Protein AF-A0A8H3GUK0-F1 (afdb_monomer)

Foldseek 3Di:
DVVVVVVVVVVVVVVCPPVVVVVVVVCVVVVVVVVVVVVVVVVVVVVVVVVVVVVVVVVVVVVVCCCPVVVCVVVVVVVVVVVVVVVVVVVVVVVVVVVVVVVVVVVVVVVVQVVVQVVQLVVCVVPDPDPAFNGKGKDWDFPPDDPDDDDGDTDIFMWTADPNDTGGPDDD

Sequence (172 aa):
MKQDIESIQTEIKQHDLEQAGAAKAQFEERYQIEKDKENKLRSKQARLAGELGILKSQLKSSKQELASQFQGIHEKYTKQLVQVKMGDMANNDLEKYAKALDNAIMKYHALKMEEVNDTMRHLWNKTYQGTDIDGIKIVSDPDGGGTGTKKASYNYRVVMMKDQVEMDMRGR

Secondary structure (DSSP, 8-state):
-HHHHHHHHHHHHHS-HHHHHHHHHHHHHHHHHHHHHHHHHHHHHHHHHHHHHHHHHHHHHHHHHHHHHSTTHHHHHHHHHHHHHHHHHHHHHHHHHHHHHHHHHHHHHHHHHHHHHHHHHHHHHHH---SS--EEEEEEEE----SSS----EEEEEEEEETTEEEE----

Radius of gyration: 56.54 Å; Cα contacts (8 Å, |Δi|>4): 71; chains: 1; bounding box: 105×34×156 Å

Nearest PDB structures (foldseek):
  5da9-assembly1_A  TM=8.458E-01  e=8.654E-06  Thermochaetoides thermophila DSM 1495
  5dac-assembly1_B  TM=7.657E-01  e=5.874E-06  Thermochaetoides thermophila DSM 1495
  5da9-assembly1_B  TM=7.893E-01  e=1.360E-05  Thermochaetoides thermophila DSM 1495
  5dac-assembly1_A  TM=6.864E-01  e=3.285E-06  Thermochaetoides thermophila DSM 1495
  7zr1-assembly1_C  TM=8.601E-01  e=2.432E-05  Thermochaetoides thermophila

Organism: NCBI:txid456999

pLDDT: mean 85.26, std 13.17, range [44.5, 97.44]

Structure (mmCIF, N/CA/C/O backbone):
data_AF-A0A8H3GUK0-F1
#
_entry.id   AF-A0A8H3GUK0-F1
#
loop_
_atom_site.group_PDB
_atom_site.id
_atom_site.type_symbol
_atom_site.label_atom_id
_atom_site.label_alt_id
_atom_site.label_comp_id
_atom_site.label_asym_id
_atom_site.label_entity_id
_atom_site.label_seq_id
_atom_site.pdbx_PDB_ins_code
_atom_site.Cartn_x
_atom_site.Cartn_y
_atom_site.Cartn_z
_atom_site.occupancy
_atom_site.B_iso_or_equiv
_atom_site.auth_seq_id
_atom_site.auth_comp_id
_atom_site.auth_asym_id
_atom_site.auth_atom_id
_atom_site.pdbx_PDB_model_num
ATOM 1 N N . MET A 1 1 ? -59.315 -11.358 108.128 1.00 56.56 1 MET A N 1
ATOM 2 C CA . MET A 1 1 ? -58.570 -10.154 107.682 1.00 56.56 1 MET A CA 1
ATOM 3 C C . MET A 1 1 ? -57.098 -10.415 107.389 1.00 56.56 1 MET A C 1
ATOM 5 O O . MET A 1 1 ? -56.736 -10.281 106.235 1.00 56.56 1 MET A O 1
ATOM 9 N N . LYS A 1 2 ? -56.232 -10.787 108.351 1.00 58.62 2 LYS A N 1
ATOM 10 C CA . LYS A 1 2 ? -54.814 -11.077 108.021 1.00 58.62 2 LYS A CA 1
ATOM 11 C C . LYS A 1 2 ? -54.646 -12.285 107.085 1.00 58.62 2 LYS A C 1
ATOM 13 O O . LYS A 1 2 ? -53.902 -12.188 106.122 1.00 58.62 2 LYS A O 1
ATOM 18 N N . GLN A 1 3 ? -55.401 -13.358 107.324 1.00 66.69 3 GLN A N 1
ATOM 19 C CA . GLN A 1 3 ? -55.382 -14.564 106.485 1.00 66.69 3 GLN A CA 1
ATOM 20 C C . GLN A 1 3 ? -55.970 -14.338 105.084 1.00 66.69 3 GLN A C 1
ATOM 22 O O . GLN A 1 3 ? -55.443 -14.870 104.117 1.00 66.69 3 GLN A O 1
ATOM 27 N N . ASP A 1 4 ? -57.004 -13.502 104.950 1.00 69.56 4 ASP A N 1
ATOM 28 C CA . ASP A 1 4 ? -57.584 -13.177 103.636 1.00 69.56 4 ASP A CA 1
ATOM 29 C C . ASP A 1 4 ? -56.630 -12.314 102.799 1.00 69.56 4 ASP A C 1
ATOM 31 O O . ASP A 1 4 ? -56.527 -12.487 101.590 1.00 69.56 4 ASP A O 1
ATOM 35 N N . ILE A 1 5 ? -55.880 -11.413 103.446 1.00 71.62 5 ILE A N 1
ATOM 36 C CA . ILE A 1 5 ? -54.830 -10.622 102.790 1.00 71.62 5 ILE A CA 1
ATOM 37 C C . ILE A 1 5 ? -53.680 -11.529 102.340 1.00 71.62 5 ILE A C 1
ATOM 39 O O . ILE A 1 5 ? -53.184 -11.355 101.231 1.00 71.62 5 ILE A O 1
ATOM 43 N N . GLU A 1 6 ? -53.281 -12.511 103.153 1.00 75.69 6 GLU A N 1
ATOM 44 C CA . GLU A 1 6 ? -52.272 -13.508 102.770 1.00 75.69 6 GLU A CA 1
ATOM 45 C C . GLU A 1 6 ? -52.745 -14.391 101.611 1.00 75.69 6 GLU A C 1
ATOM 47 O O . GLU A 1 6 ? -51.977 -14.605 100.675 1.00 75.69 6 GLU A O 1
ATOM 52 N N . SER A 1 7 ? -54.005 -14.836 101.634 1.00 74.69 7 SER A N 1
ATOM 53 C CA . SER A 1 7 ? -54.663 -15.617 100.576 1.00 74.69 7 SER A CA 1
ATOM 54 C C . SER A 1 7 ? -54.688 -14.859 99.247 1.00 74.69 7 SER A C 1
ATOM 56 O O . SER A 1 7 ? -54.242 -15.363 98.222 1.00 74.69 7 SER A O 1
ATOM 58 N N . ILE A 1 8 ? -55.128 -13.599 99.271 1.00 70.12 8 ILE A N 1
ATOM 59 C CA . ILE A 1 8 ? -55.174 -12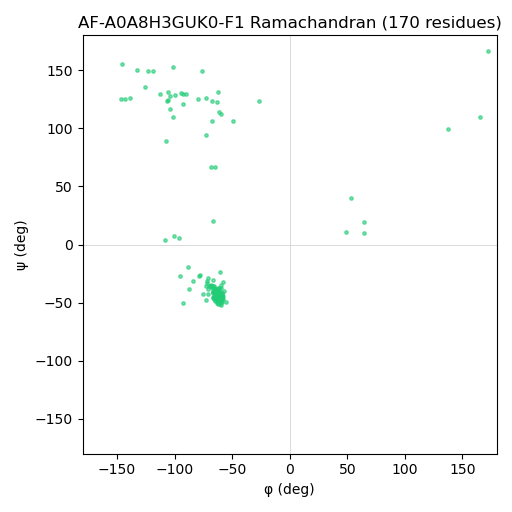.744 98.078 1.00 70.12 8 ILE A CA 1
ATOM 60 C C . ILE A 1 8 ? -53.752 -12.398 97.601 1.00 70.12 8 ILE A C 1
ATOM 62 O O . ILE A 1 8 ? -53.490 -12.357 96.403 1.00 70.12 8 ILE A O 1
ATOM 66 N N . GLN A 1 9 ? -52.786 -12.201 98.508 1.00 66.88 9 GLN A N 1
ATOM 67 C CA . GLN A 1 9 ? -51.375 -12.018 98.140 1.00 66.88 9 GLN A CA 1
ATOM 68 C C . GLN A 1 9 ? -50.745 -13.276 97.534 1.00 66.88 9 GLN A C 1
ATOM 70 O O . GLN A 1 9 ? -49.831 -13.153 96.717 1.00 66.88 9 GLN A O 1
ATOM 75 N N . THR A 1 10 ? -51.199 -14.469 97.923 1.00 69.31 10 THR A N 1
ATOM 76 C CA . THR A 1 10 ? -50.759 -15.722 97.302 1.00 69.31 10 THR A CA 1
ATOM 77 C C . THR A 1 10 ? -51.407 -15.910 95.937 1.00 69.31 10 THR A C 1
ATOM 79 O O . THR A 1 10 ? -50.675 -16.194 94.998 1.00 69.31 10 THR A O 1
ATOM 82 N N . GLU A 1 11 ? -52.702 -15.629 95.772 1.00 66.06 11 GLU A N 1
ATOM 83 C CA . GLU A 1 11 ? -53.378 -15.641 94.462 1.00 66.06 11 GLU A CA 1
ATOM 84 C C . GLU A 1 11 ? -52.792 -14.617 93.472 1.00 66.06 11 GLU A C 1
ATOM 86 O O . GLU A 1 11 ? -52.621 -14.923 92.296 1.00 66.06 11 GLU A O 1
ATOM 91 N N . ILE A 1 12 ? -52.406 -13.418 93.927 1.00 64.00 12 ILE A N 1
ATOM 92 C CA . ILE A 1 12 ? -51.742 -12.406 93.081 1.00 64.00 12 ILE A CA 1
ATOM 93 C C . ILE A 1 12 ? -50.331 -12.846 92.670 1.00 64.00 12 ILE A C 1
ATOM 95 O O . ILE A 1 12 ? -49.916 -12.577 91.547 1.00 64.00 12 ILE A O 1
ATOM 99 N N . LYS A 1 13 ? -49.590 -13.522 93.556 1.00 63.00 13 LYS A N 1
ATOM 100 C CA . LYS A 1 13 ? -48.287 -14.127 93.217 1.00 63.00 13 LYS A CA 1
ATOM 101 C C . LYS A 1 13 ? -48.433 -15.344 92.302 1.00 63.00 13 LYS A C 1
ATOM 103 O O . LYS A 1 13 ? -47.517 -15.644 91.548 1.00 63.00 13 LYS A O 1
ATOM 108 N N . GLN A 1 14 ? -49.562 -16.042 92.399 1.00 61.91 14 GLN A N 1
ATOM 109 C CA . GLN A 1 14 ? -49.919 -17.202 91.587 1.00 61.91 14 GLN A CA 1
ATOM 110 C C . GLN A 1 14 ? -50.417 -16.792 90.194 1.00 61.91 14 GLN A C 1
ATOM 112 O O . GLN A 1 14 ? -50.241 -17.541 89.235 1.00 61.91 14 GLN A O 1
ATOM 117 N N . HIS A 1 15 ? -50.982 -15.588 90.054 1.00 59.44 15 HIS A N 1
ATOM 118 C CA . HIS A 1 15 ? -51.133 -14.943 88.759 1.00 59.44 15 HIS A CA 1
ATOM 119 C C . HIS A 1 15 ? -49.751 -14.575 88.215 1.00 59.44 15 HIS A C 1
ATOM 121 O O . HIS A 1 15 ? -49.078 -13.660 88.683 1.00 59.44 15 HIS A O 1
ATOM 127 N N . ASP A 1 16 ? -49.352 -15.362 87.224 1.00 62.00 16 ASP A N 1
ATOM 128 C CA . ASP A 1 16 ? -47.997 -15.616 86.752 1.00 62.00 16 ASP A CA 1
ATOM 129 C C . ASP A 1 16 ? -47.326 -14.408 86.068 1.00 62.00 16 ASP A C 1
ATOM 131 O O . ASP A 1 16 ? -47.078 -14.368 84.862 1.00 62.00 16 ASP A O 1
ATOM 135 N N . LEU A 1 17 ? -47.058 -13.368 86.858 1.00 64.19 17 LEU A N 1
ATOM 136 C CA . LEU A 1 17 ? -46.285 -12.186 86.473 1.00 64.19 17 LEU A CA 1
ATOM 137 C C . LEU A 1 17 ? -44.878 -12.569 85.995 1.00 64.19 17 LEU A C 1
ATOM 139 O O . LEU A 1 17 ? -44.340 -11.915 85.100 1.00 64.19 17 LEU A O 1
ATOM 143 N N . GLU A 1 18 ? -44.306 -13.641 86.548 1.00 67.69 18 GLU A N 1
ATOM 144 C CA . GLU A 1 18 ? -43.015 -14.181 86.121 1.00 67.69 18 GLU A CA 1
ATOM 145 C C . GLU A 1 18 ? -43.098 -14.895 84.767 1.00 67.69 18 GLU A C 1
ATOM 147 O O . GLU A 1 18 ? -42.299 -14.559 83.892 1.00 67.69 18 GLU A O 1
ATOM 152 N N . GLN A 1 19 ? -44.061 -15.796 84.515 1.00 70.75 19 GLN A N 1
ATOM 153 C CA . GLN A 1 19 ? -44.228 -16.382 83.174 1.00 70.75 19 GLN A CA 1
ATOM 154 C C . GLN A 1 19 ? -44.624 -15.340 82.133 1.00 70.75 19 GLN A C 1
ATOM 156 O O . GLN A 1 19 ? -44.116 -15.385 81.016 1.00 70.75 19 GLN A O 1
ATOM 161 N N . ALA A 1 20 ? -45.498 -14.387 82.467 1.00 73.31 20 ALA A N 1
ATOM 162 C CA . ALA A 1 20 ? -45.868 -13.310 81.552 1.00 73.31 20 ALA A CA 1
ATOM 163 C C . ALA A 1 20 ? -44.663 -12.404 81.237 1.00 73.31 20 ALA A C 1
ATOM 165 O O . ALA A 1 20 ? -44.466 -12.011 80.084 1.00 73.31 20 ALA A O 1
ATOM 166 N N . GLY A 1 21 ? -43.819 -12.120 82.234 1.00 77.12 21 GLY A N 1
ATOM 167 C CA . GLY A 1 21 ? -42.554 -11.405 82.064 1.00 77.12 21 GLY A CA 1
ATOM 168 C C . GLY A 1 21 ? -41.542 -12.183 81.220 1.00 77.12 21 GLY A C 1
ATOM 169 O O . GLY A 1 21 ? -40.952 -11.617 80.300 1.00 77.12 21 GLY A O 1
ATOM 170 N N . ALA A 1 22 ? -41.389 -13.486 81.468 1.00 78.12 22 ALA A N 1
ATOM 171 C CA . ALA A 1 22 ? -40.496 -14.371 80.723 1.00 78.12 22 ALA A CA 1
ATOM 172 C C . ALA A 1 22 ? -40.950 -14.566 79.267 1.00 78.12 22 ALA A C 1
ATOM 174 O O . ALA A 1 22 ? -40.132 -14.491 78.351 1.00 78.12 22 ALA A O 1
ATOM 175 N N . ALA A 1 23 ? -42.253 -14.740 79.028 1.00 79.25 23 ALA A N 1
ATOM 176 C CA . ALA A 1 23 ? -42.833 -14.834 77.691 1.00 79.25 23 ALA A CA 1
ATOM 177 C C . ALA A 1 23 ? -42.692 -13.515 76.920 1.00 79.25 23 ALA A C 1
ATOM 179 O O . ALA A 1 23 ? -42.358 -13.529 75.736 1.00 79.25 23 ALA A O 1
ATOM 180 N N . LYS A 1 24 ? -42.877 -12.369 77.592 1.00 82.31 24 LYS A N 1
ATOM 181 C CA . LYS A 1 24 ? -42.628 -11.048 77.003 1.00 82.31 24 LYS A CA 1
ATOM 182 C C . LYS A 1 24 ? -41.151 -10.859 76.655 1.00 82.31 24 LYS A C 1
ATOM 184 O O . LYS A 1 24 ? -40.858 -10.397 75.560 1.00 82.31 24 LYS A O 1
ATOM 189 N N . ALA A 1 25 ? -40.230 -11.248 77.536 1.00 82.19 25 ALA A N 1
ATOM 190 C CA . ALA A 1 25 ? -38.792 -11.156 77.284 1.00 82.19 25 ALA A CA 1
ATOM 191 C C . ALA A 1 25 ? -38.353 -12.041 76.103 1.00 82.19 25 ALA A C 1
ATOM 193 O O . ALA A 1 25 ? -37.647 -11.570 75.215 1.00 82.19 25 ALA A O 1
ATOM 194 N N . GLN A 1 26 ? -38.838 -13.286 76.037 1.00 84.88 26 GLN A N 1
ATOM 195 C CA . GLN A 1 26 ? -38.584 -14.180 74.901 1.00 84.88 26 GLN A CA 1
ATOM 196 C C . GLN A 1 26 ? -39.199 -13.664 73.597 1.00 84.88 26 GLN A C 1
ATOM 198 O O . GLN A 1 26 ? -38.604 -13.815 72.527 1.00 84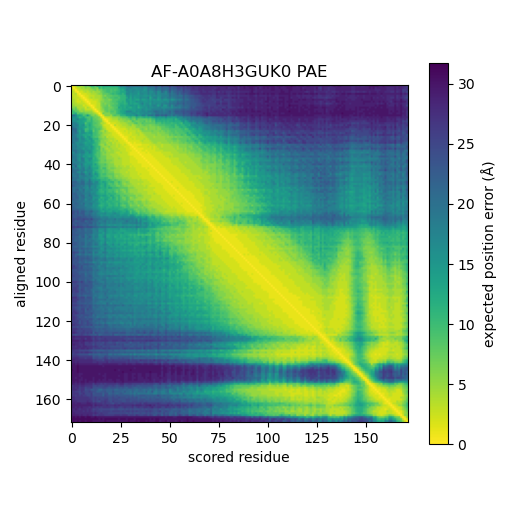.88 26 GLN A O 1
ATOM 203 N N . PHE A 1 27 ? -40.395 -13.075 73.664 1.00 84.38 27 PHE A N 1
ATOM 204 C CA . PHE A 1 27 ? -41.035 -12.464 72.506 1.00 84.38 27 PHE A CA 1
ATOM 205 C C . PHE A 1 27 ? -40.233 -11.262 72.004 1.00 84.38 27 PHE A C 1
ATOM 207 O O . PHE A 1 27 ? -39.974 -11.188 70.808 1.00 84.38 27 PHE A O 1
ATOM 214 N N . GLU A 1 28 ? -39.788 -10.374 72.895 1.00 86.56 28 GLU A N 1
ATOM 215 C CA . GLU A 1 28 ? -38.982 -9.199 72.551 1.00 86.56 28 GLU A CA 1
ATOM 216 C C . GLU A 1 28 ? -37.643 -9.606 71.914 1.00 86.56 28 GLU A C 1
ATOM 218 O O . GLU A 1 28 ? -37.262 -9.078 70.872 1.00 86.56 28 GLU A O 1
ATOM 223 N N . GLU A 1 29 ? -36.966 -10.614 72.475 1.00 87.31 29 GLU A N 1
ATOM 224 C CA . GLU A 1 29 ? -35.705 -11.137 71.939 1.00 87.31 29 GLU A CA 1
ATOM 225 C C . GLU A 1 29 ? -35.889 -11.740 70.536 1.00 87.31 29 GLU A C 1
ATOM 227 O O . GLU A 1 29 ? -35.169 -11.395 69.594 1.00 87.31 29 GLU A O 1
ATOM 232 N N . ARG A 1 30 ? -36.896 -12.605 70.353 1.00 88.69 30 ARG A N 1
ATOM 233 C CA . ARG A 1 30 ? -37.195 -13.215 69.047 1.00 88.69 30 ARG A CA 1
ATOM 234 C C . ARG A 1 30 ? -37.672 -12.188 68.025 1.00 88.69 30 ARG A C 1
ATOM 236 O O . ARG A 1 30 ? -37.289 -12.277 66.859 1.00 88.69 30 ARG A O 1
ATOM 243 N N . TYR A 1 31 ? -38.481 -11.223 68.453 1.00 92.00 31 TYR A N 1
ATOM 244 C CA . TYR A 1 31 ? -38.959 -10.133 67.614 1.00 92.00 31 TYR A CA 1
ATOM 245 C C . TYR A 1 31 ? -37.795 -9.270 67.132 1.00 92.00 31 TYR A C 1
ATOM 247 O O . TYR A 1 31 ? -37.706 -8.996 65.938 1.00 92.00 31 TYR A O 1
ATOM 255 N N . GLN A 1 32 ? -36.854 -8.925 68.014 1.00 90.75 32 GLN A N 1
ATOM 256 C CA . GLN A 1 32 ? -35.679 -8.140 67.647 1.00 90.75 32 GLN A CA 1
ATOM 257 C C . GLN A 1 32 ? -34.787 -8.884 66.642 1.00 90.75 32 GLN A C 1
ATOM 259 O O . GLN A 1 32 ? -34.383 -8.308 65.631 1.00 90.75 32 GLN A O 1
ATOM 264 N N . ILE A 1 33 ? -34.549 -10.183 66.856 1.00 91.50 33 ILE A N 1
ATOM 265 C CA . ILE A 1 33 ? -33.778 -11.029 65.929 1.00 91.50 33 ILE A CA 1
ATOM 266 C C . ILE A 1 33 ? -34.438 -11.078 64.546 1.00 91.50 33 ILE A C 1
ATOM 268 O O . ILE A 1 33 ? -33.762 -10.941 63.521 1.00 91.50 33 ILE A O 1
ATOM 272 N N . GLU A 1 34 ? -35.752 -11.288 64.495 1.00 91.50 34 GLU A N 1
ATOM 273 C CA . GLU A 1 34 ? -36.473 -11.385 63.228 1.00 91.50 34 GLU A CA 1
ATOM 274 C C . GLU A 1 34 ? -36.587 -10.017 62.540 1.00 91.50 34 GLU A C 1
ATOM 276 O O . GLU A 1 34 ? -36.454 -9.922 61.317 1.00 91.50 34 GLU A O 1
ATOM 281 N N . LYS A 1 35 ? -36.700 -8.935 63.319 1.00 93.19 35 LYS A N 1
ATOM 282 C CA . LYS A 1 35 ? -36.674 -7.563 62.808 1.00 93.19 35 LYS A CA 1
ATOM 283 C C . LYS A 1 35 ? -35.323 -7.203 62.198 1.00 93.19 35 LYS A C 1
ATOM 285 O O . LYS A 1 35 ? -35.271 -6.605 61.121 1.00 93.19 35 LYS A O 1
ATOM 290 N N . ASP A 1 36 ? -34.226 -7.622 62.821 1.00 93.62 36 ASP A N 1
ATOM 291 C CA . ASP A 1 36 ? -32.879 -7.426 62.284 1.00 93.62 36 ASP A CA 1
ATOM 292 C C . ASP A 1 36 ? -32.652 -8.221 60.994 1.00 93.62 36 ASP A C 1
ATOM 294 O O . ASP A 1 36 ? -31.989 -7.734 60.070 1.00 93.62 36 ASP A O 1
ATOM 298 N N . LYS A 1 37 ? -33.222 -9.429 60.878 1.00 94.19 37 LYS A N 1
ATOM 299 C CA . LYS A 1 37 ? -33.218 -10.183 59.614 1.00 94.19 37 LYS A CA 1
ATOM 300 C C . LYS A 1 37 ? -34.023 -9.471 58.530 1.00 94.19 37 LYS A C 1
ATOM 302 O O . LYS A 1 37 ? -33.522 -9.354 57.410 1.00 94.19 37 LYS A O 1
ATOM 307 N N . GLU A 1 38 ? -35.215 -8.963 58.848 1.00 94.62 38 GLU A N 1
ATOM 308 C CA . GLU A 1 38 ? -36.038 -8.186 57.910 1.00 94.62 38 GLU A CA 1
ATOM 309 C C . GLU A 1 38 ? -35.263 -6.961 57.399 1.00 94.62 38 GLU A C 1
ATOM 311 O O . GLU A 1 38 ? -35.168 -6.734 56.191 1.00 94.62 38 GLU A O 1
ATOM 316 N N . ASN A 1 39 ? -34.624 -6.218 58.306 1.00 94.50 39 ASN A N 1
ATOM 317 C CA . ASN A 1 39 ? -33.820 -5.043 57.971 1.00 94.50 39 ASN A CA 1
ATOM 318 C C . ASN A 1 39 ? -32.622 -5.397 57.070 1.00 94.50 39 ASN A C 1
ATOM 320 O O . ASN A 1 39 ? -32.349 -4.692 56.095 1.00 94.50 39 ASN A O 1
ATOM 324 N N . LYS A 1 40 ? -31.932 -6.516 57.337 1.00 95.44 40 LYS A N 1
ATOM 325 C CA . LYS A 1 40 ? -30.833 -7.021 56.490 1.00 95.44 40 LYS A CA 1
ATOM 326 C C . LYS A 1 40 ? -31.308 -7.457 55.102 1.00 95.44 40 LYS A C 1
ATOM 328 O O . LYS A 1 40 ? -30.593 -7.264 54.119 1.00 95.44 40 LYS A O 1
ATOM 333 N N . LEU A 1 41 ? -32.489 -8.063 54.998 1.00 94.75 41 LEU A N 1
ATOM 334 C CA . LEU A 1 41 ? -33.063 -8.451 53.708 1.00 94.75 41 LEU A CA 1
ATOM 335 C C . LEU A 1 41 ? -33.512 -7.224 52.910 1.00 94.75 41 LEU A C 1
ATOM 337 O O . LEU A 1 41 ? -33.193 -7.130 51.724 1.00 94.75 41 LEU A O 1
ATOM 341 N N . ARG A 1 42 ? -34.148 -6.242 53.561 1.00 95.06 42 ARG A N 1
ATOM 342 C CA . ARG A 1 42 ? -34.509 -4.956 52.942 1.00 95.06 42 ARG A CA 1
ATOM 343 C C . ARG A 1 42 ? -33.289 -4.201 52.424 1.00 95.06 42 ARG A C 1
ATOM 345 O O . ARG A 1 42 ? -33.320 -3.703 51.301 1.00 95.06 42 ARG A O 1
ATOM 352 N N . SER A 1 43 ? -32.198 -4.143 53.191 1.00 94.88 43 SER A N 1
ATOM 353 C CA . SER A 1 43 ? -30.975 -3.462 52.746 1.00 94.88 43 SER A CA 1
ATOM 354 C C . SER A 1 43 ? -30.327 -4.162 51.547 1.00 94.88 43 SER A C 1
ATOM 356 O O . SER A 1 43 ? -29.925 -3.498 50.589 1.00 94.88 43 SER A O 1
ATOM 358 N N . LYS A 1 44 ? -30.305 -5.503 51.529 1.00 95.44 44 LYS A N 1
ATOM 359 C CA . LYS A 1 44 ? -29.869 -6.281 50.357 1.00 95.44 44 LYS A CA 1
ATOM 360 C C . LYS A 1 44 ? -30.756 -6.038 49.139 1.00 95.44 44 LYS A C 1
ATOM 362 O O . LYS A 1 44 ? -30.228 -5.864 48.044 1.00 95.44 44 LYS A O 1
ATOM 367 N N . GLN A 1 45 ? -32.075 -6.001 49.321 1.00 96.19 45 GLN A N 1
ATOM 368 C CA . GLN A 1 45 ? -33.021 -5.730 48.240 1.00 96.19 45 GLN A CA 1
ATOM 369 C C . GLN A 1 45 ? -32.800 -4.334 47.646 1.00 96.19 45 GLN A C 1
ATOM 371 O O . GLN A 1 45 ? -32.722 -4.203 46.428 1.00 96.19 45 GLN A O 1
ATOM 376 N N . ALA A 1 46 ? -32.638 -3.310 48.489 1.00 95.31 46 ALA A N 1
ATOM 377 C CA . ALA A 1 46 ? -32.352 -1.947 48.045 1.00 95.31 46 ALA A CA 1
ATOM 378 C C . ALA A 1 46 ? -31.025 -1.861 47.273 1.00 95.31 46 ALA A C 1
ATOM 380 O O . ALA A 1 46 ? -30.969 -1.244 46.209 1.00 95.31 46 ALA A O 1
ATOM 381 N N . ARG A 1 47 ? -29.976 -2.542 47.758 1.00 95.94 47 ARG A N 1
ATOM 382 C CA . ARG A 1 47 ? -28.679 -2.615 47.070 1.00 95.94 47 ARG A CA 1
ATOM 383 C C . ARG A 1 47 ? -28.811 -3.252 45.687 1.00 95.94 47 ARG A C 1
ATOM 385 O O . ARG A 1 47 ? -28.363 -2.668 44.705 1.00 95.94 47 ARG A O 1
ATOM 392 N N . LEU A 1 48 ? -29.448 -4.422 45.614 1.00 95.31 48 LEU A N 1
ATOM 393 C CA . LEU A 1 48 ? -29.661 -5.137 44.356 1.00 95.31 48 LEU A CA 1
ATOM 394 C C . LEU A 1 48 ? -30.512 -4.319 43.385 1.00 95.31 48 LEU A C 1
ATOM 396 O O . LEU A 1 48 ? -30.192 -4.271 42.207 1.00 95.31 48 LEU A O 1
ATOM 400 N N . ALA A 1 49 ? -31.556 -3.637 43.862 1.00 95.81 49 ALA A N 1
ATOM 401 C CA . ALA A 1 49 ? -32.386 -2.773 43.027 1.00 95.81 49 ALA A CA 1
ATOM 402 C C . ALA A 1 49 ? -31.588 -1.602 42.427 1.00 95.81 49 ALA A C 1
ATOM 404 O O . ALA A 1 49 ? -31.755 -1.295 41.245 1.00 95.81 49 ALA A O 1
ATOM 405 N N . GLY A 1 50 ? -30.696 -0.986 43.211 1.00 96.25 50 GLY A N 1
ATOM 406 C CA . GLY A 1 50 ? -29.787 0.054 42.727 1.00 96.25 50 GLY A CA 1
ATOM 407 C C . GLY A 1 50 ? -28.832 -0.465 41.649 1.00 96.25 50 GLY A C 1
ATOM 408 O O . GLY A 1 50 ? -28.733 0.125 40.575 1.00 96.25 50 GLY A O 1
ATOM 409 N N . GLU A 1 51 ? -28.198 -1.611 41.897 1.00 96.31 51 GLU A N 1
ATOM 410 C CA . GLU A 1 51 ? -27.291 -2.268 40.947 1.00 96.31 51 GLU A CA 1
ATOM 411 C C . GLU A 1 51 ? -28.003 -2.628 39.632 1.00 96.31 51 GLU A C 1
ATOM 413 O O . GLU A 1 51 ? -27.513 -2.327 38.542 1.00 96.31 51 GLU A O 1
ATOM 418 N N . LEU A 1 52 ? -29.221 -3.169 39.723 1.00 96.44 52 LEU A N 1
ATOM 419 C CA . LEU A 1 52 ? -30.067 -3.483 38.569 1.00 96.44 52 LEU A CA 1
ATOM 420 C C . LEU A 1 52 ? -30.437 -2.223 37.772 1.00 96.44 52 LEU A C 1
ATOM 422 O O . LEU A 1 52 ? -30.495 -2.261 36.541 1.00 96.44 52 LEU A O 1
ATOM 426 N N . GLY A 1 53 ? -30.680 -1.103 38.457 1.00 96.69 53 GLY A N 1
ATOM 427 C CA . GLY A 1 53 ? -30.923 0.195 37.828 1.00 96.69 53 GLY A CA 1
ATOM 428 C C . GLY A 1 53 ? -29.720 0.684 37.019 1.00 96.69 53 GLY A C 1
ATOM 429 O O . GLY A 1 53 ? -29.878 1.096 35.868 1.00 96.69 53 GLY A O 1
ATOM 430 N N . ILE A 1 54 ? -28.515 0.568 37.585 1.00 96.56 54 ILE A N 1
ATOM 431 C CA . ILE A 1 54 ? -27.259 0.943 36.919 1.00 96.56 54 ILE A CA 1
ATOM 432 C C . ILE A 1 54 ? -27.023 0.066 35.684 1.00 96.56 54 ILE A C 1
ATOM 434 O O . ILE A 1 54 ? -26.822 0.594 34.590 1.00 96.56 54 ILE A O 1
ATOM 438 N N . LEU A 1 55 ? -27.128 -1.259 35.827 1.00 96.62 55 LEU A N 1
ATOM 439 C CA . LEU A 1 55 ? -26.968 -2.218 34.726 1.00 96.62 55 LEU A CA 1
ATOM 440 C C . LEU A 1 55 ? -27.966 -1.970 33.590 1.00 96.62 55 LEU A C 1
ATOM 442 O O . LEU A 1 55 ? -27.594 -2.001 32.417 1.00 96.62 55 LEU A O 1
ATOM 446 N N . LYS A 1 56 ? -29.230 -1.671 33.914 1.00 96.94 56 LYS A N 1
ATOM 447 C CA . LYS A 1 56 ? -30.236 -1.304 32.904 1.00 96.94 56 LYS A CA 1
ATOM 448 C C . LYS A 1 56 ? -29.869 -0.021 32.163 1.00 96.94 56 LYS A C 1
ATOM 450 O O . LYS A 1 56 ? -30.061 0.045 30.949 1.00 96.94 56 LYS A O 1
ATOM 455 N N . SER A 1 57 ? -29.351 0.980 32.873 1.00 96.50 57 SER A N 1
ATOM 456 C CA . SER A 1 57 ? -28.898 2.235 32.268 1.00 96.50 57 SER A CA 1
ATOM 457 C C . SER A 1 57 ? -27.717 2.009 31.318 1.00 96.50 57 SER A C 1
ATOM 459 O O . SER A 1 57 ? -27.766 2.432 30.164 1.00 96.50 57 SER A O 1
ATOM 461 N N . GLN A 1 58 ? -26.706 1.250 31.754 1.00 96.69 58 GLN A N 1
ATOM 462 C CA . GLN A 1 58 ? -25.558 0.884 30.919 1.00 96.69 58 GLN A CA 1
ATOM 463 C C . GLN A 1 58 ? -25.989 0.115 29.670 1.00 96.69 58 GLN A C 1
ATOM 465 O O . GLN A 1 58 ? -25.611 0.477 28.560 1.00 96.69 58 GLN A O 1
ATOM 470 N N . LEU A 1 59 ? -26.856 -0.889 29.829 1.00 95.94 59 LEU A N 1
ATOM 471 C CA . LEU A 1 59 ? -27.384 -1.666 28.711 1.00 95.94 59 LEU A CA 1
ATOM 472 C C . LEU A 1 59 ? -28.134 -0.783 27.707 1.00 95.94 59 LEU A C 1
ATOM 474 O O . LEU A 1 59 ? -28.036 -1.005 26.500 1.00 95.94 59 LEU A O 1
ATOM 478 N N . LYS A 1 60 ? -28.867 0.229 28.184 1.00 96.12 60 LYS A N 1
ATOM 479 C CA . LYS A 1 60 ? -29.529 1.205 27.316 1.00 96.12 60 LYS A CA 1
ATOM 480 C C . LYS A 1 60 ? -28.511 2.053 26.544 1.00 96.12 60 LYS A C 1
ATOM 482 O O . LYS A 1 60 ? -28.666 2.172 25.331 1.00 96.12 60 LYS A O 1
ATOM 487 N N . SER A 1 61 ? -27.480 2.582 27.211 1.00 94.75 61 SER A N 1
ATOM 488 C CA . SER A 1 61 ? -26.415 3.369 26.562 1.00 94.75 61 SER A CA 1
ATOM 489 C C . SER A 1 61 ? -25.694 2.550 25.499 1.00 94.75 61 SER A C 1
ATOM 491 O O . SER A 1 61 ? -25.668 2.943 24.337 1.00 94.75 61 SER A O 1
ATOM 493 N N . SER A 1 62 ? -25.220 1.350 25.847 1.00 92.06 62 SER A N 1
ATOM 494 C CA . SER A 1 62 ? -24.490 0.492 24.910 1.00 92.06 62 SER A CA 1
ATOM 495 C C . SER A 1 62 ? -25.339 0.087 23.705 1.00 92.06 62 SER A C 1
ATOM 497 O O . SER A 1 62 ? -24.838 0.058 22.585 1.00 92.06 62 SER A O 1
ATOM 499 N N . LYS A 1 63 ? -26.641 -0.180 23.888 1.00 91.69 63 LYS A N 1
ATOM 500 C CA . LYS A 1 63 ? -27.548 -0.430 22.754 1.00 91.69 63 LYS A CA 1
ATOM 501 C C . LYS A 1 63 ? -27.706 0.797 21.859 1.00 91.69 63 LYS A C 1
ATOM 503 O O . LYS A 1 63 ? -27.764 0.650 20.642 1.00 91.69 63 LYS A O 1
ATOM 508 N N . GLN A 1 64 ? -27.785 1.989 22.443 1.00 92.38 64 GLN A N 1
ATOM 509 C CA . GLN A 1 64 ? -27.926 3.237 21.696 1.00 92.38 64 GLN A CA 1
ATOM 510 C C . GLN A 1 64 ? -26.638 3.602 20.943 1.00 92.38 64 GLN A C 1
ATOM 512 O O . GLN A 1 64 ? -26.698 4.040 19.795 1.00 92.38 64 GLN A O 1
ATOM 517 N N . GLU A 1 65 ? -25.473 3.368 21.540 1.00 89.00 65 GLU A N 1
ATOM 518 C CA . GLU A 1 65 ? -24.168 3.507 20.889 1.00 89.00 65 GLU A CA 1
ATOM 519 C C . GLU A 1 65 ? -24.015 2.510 19.739 1.00 89.00 65 GLU A C 1
ATOM 521 O O . GLU A 1 65 ? -23.659 2.909 18.631 1.00 89.00 65 GLU A O 1
ATOM 526 N N . LEU A 1 66 ? -24.379 1.241 19.960 1.00 87.88 66 LEU A N 1
ATOM 527 C CA . LEU A 1 66 ? -24.365 0.216 18.918 1.00 87.88 66 LEU A CA 1
ATOM 528 C C . LEU A 1 66 ? -25.273 0.603 17.742 1.00 87.88 66 LEU A C 1
ATOM 530 O O . LEU A 1 66 ? -24.881 0.484 16.584 1.00 87.88 66 LEU A O 1
ATOM 534 N N . ALA A 1 67 ? -26.469 1.113 18.036 1.00 87.44 67 ALA A N 1
ATOM 535 C CA . ALA A 1 67 ? -27.421 1.530 17.016 1.00 87.44 67 ALA A CA 1
ATOM 536 C C . ALA A 1 67 ? -27.013 2.814 16.278 1.00 87.44 67 ALA A C 1
ATOM 538 O O . ALA A 1 67 ? -27.364 2.955 15.117 1.00 87.44 67 ALA A O 1
ATOM 539 N N . SER A 1 68 ? -26.303 3.746 16.919 1.00 85.00 68 SER A N 1
ATOM 540 C CA . SER A 1 68 ? -25.948 5.040 16.312 1.00 85.00 68 SER A CA 1
ATOM 541 C C . SER A 1 68 ? -24.588 5.025 15.618 1.00 85.00 68 SER A C 1
ATOM 543 O O . SER A 1 68 ? -24.473 5.431 14.463 1.00 85.00 68 SER A O 1
ATOM 545 N N . GLN A 1 69 ? -23.546 4.546 16.298 1.00 80.06 69 GLN A N 1
ATOM 546 C CA . GLN A 1 69 ? -22.166 4.638 15.816 1.00 80.06 69 GLN A CA 1
ATOM 547 C C . GLN A 1 69 ? -21.809 3.506 14.852 1.00 80.06 69 GLN A C 1
ATOM 549 O O . GLN A 1 69 ? -21.035 3.709 13.916 1.00 80.06 69 GLN A O 1
ATOM 554 N N . PHE A 1 70 ? -22.404 2.326 15.041 1.00 82.50 70 PHE A N 1
ATOM 555 C CA . PHE A 1 70 ? -22.098 1.139 14.241 1.00 82.50 70 PHE A CA 1
ATOM 556 C C . PHE A 1 70 ? -23.133 0.868 13.145 1.00 82.50 70 PHE A C 1
ATOM 558 O O . PHE A 1 70 ? -23.044 -0.140 12.437 1.00 82.50 70 PHE A O 1
ATOM 565 N N . GLN A 1 71 ? -24.087 1.781 12.938 1.00 85.19 71 GLN A N 1
ATOM 566 C CA . GLN A 1 71 ? -25.038 1.657 11.842 1.00 85.19 71 GLN A CA 1
ATOM 567 C C . GLN A 1 71 ? -24.311 1.717 10.496 1.00 85.19 71 GLN A C 1
ATOM 569 O O . GLN A 1 71 ? -23.593 2.674 10.189 1.00 85.19 71 GLN A O 1
ATOM 574 N N . GLY A 1 72 ? -24.482 0.668 9.690 1.00 85.81 72 GLY A N 1
ATOM 575 C CA . GLY A 1 72 ? -23.846 0.567 8.376 1.00 85.81 72 GLY A CA 1
ATOM 576 C C . GLY A 1 72 ? -22.316 0.497 8.430 1.00 85.81 72 GLY A C 1
ATOM 577 O O . GLY A 1 72 ? -21.661 0.776 7.427 1.00 85.81 72 GLY A O 1
ATOM 578 N N . ILE A 1 73 ? -21.718 0.135 9.575 1.00 89.44 73 ILE A N 1
ATOM 579 C CA . ILE A 1 73 ? -20.254 0.083 9.713 1.00 89.44 73 ILE A CA 1
ATOM 580 C C . ILE A 1 73 ? -19.620 -0.896 8.723 1.00 89.44 73 ILE A C 1
ATOM 582 O O . ILE A 1 73 ? -18.559 -0.611 8.181 1.00 89.44 73 ILE A O 1
ATOM 586 N N . HIS A 1 74 ? -20.301 -2.005 8.422 1.00 89.81 74 HIS A N 1
ATOM 587 C CA . HIS A 1 74 ? -19.837 -2.987 7.447 1.00 89.81 74 HIS A CA 1
ATOM 588 C C . HIS A 1 74 ? -19.765 -2.399 6.032 1.00 89.81 74 HIS A C 1
ATOM 590 O O . HIS A 1 74 ? -18.798 -2.627 5.310 1.00 89.81 74 HIS A O 1
ATOM 596 N N . GLU A 1 75 ? -20.763 -1.607 5.637 1.00 92.81 75 GLU A N 1
ATOM 597 C CA . GLU A 1 75 ? -20.783 -0.940 4.334 1.00 92.81 75 GLU A CA 1
ATOM 598 C C . GLU A 1 75 ? -19.674 0.113 4.242 1.00 92.81 75 GLU A C 1
ATOM 600 O O . GLU A 1 75 ? -18.904 0.117 3.281 1.00 92.81 75 GLU A O 1
ATOM 605 N N . LYS A 1 76 ? -19.516 0.946 5.283 1.00 91.88 76 LYS A N 1
ATOM 606 C CA . LYS A 1 76 ? -18.422 1.928 5.372 1.00 91.88 76 LYS A CA 1
ATOM 607 C C . LYS A 1 76 ? -17.054 1.250 5.315 1.00 91.88 76 LYS A C 1
ATOM 609 O O . LYS A 1 76 ? -16.193 1.684 4.556 1.00 91.88 76 LYS A O 1
ATOM 614 N N . TYR A 1 77 ? -16.868 0.175 6.078 1.00 94.38 77 TYR A N 1
ATOM 615 C CA . TYR A 1 77 ? -15.641 -0.615 6.085 1.00 94.38 77 TYR A CA 1
ATOM 616 C C . TYR A 1 77 ? -15.344 -1.186 4.700 1.00 94.38 77 TYR A C 1
ATOM 618 O O . TYR A 1 77 ? -14.244 -1.005 4.189 1.00 94.38 77 TYR A O 1
ATOM 626 N N . THR A 1 78 ? -16.339 -1.807 4.064 1.00 95.06 78 THR A N 1
ATOM 627 C CA . THR A 1 78 ? -16.188 -2.397 2.729 1.00 95.06 78 THR A CA 1
ATOM 628 C C . THR A 1 78 ? -15.817 -1.329 1.707 1.00 95.06 78 THR A C 1
ATOM 630 O O . THR A 1 78 ? -14.885 -1.522 0.931 1.00 95.06 78 THR A O 1
ATOM 633 N N . LYS A 1 79 ? -16.478 -0.166 1.741 1.00 95.88 79 LYS A N 1
ATOM 634 C CA . LYS A 1 79 ? -16.163 0.959 0.856 1.00 95.88 79 LYS A CA 1
ATOM 635 C C . LYS A 1 79 ? -14.719 1.434 1.032 1.00 95.88 79 LYS A C 1
ATOM 637 O O . LYS A 1 79 ? -14.019 1.593 0.034 1.00 95.88 79 LYS A O 1
ATOM 642 N N . GLN A 1 80 ? -14.253 1.593 2.272 1.00 95.75 80 GLN A N 1
ATOM 643 C CA . GLN A 1 80 ? -12.882 2.058 2.514 1.00 95.75 80 GLN A CA 1
ATOM 644 C C . GLN A 1 80 ? -11.846 0.991 2.189 1.00 95.75 80 GLN A C 1
ATOM 646 O O . GLN A 1 80 ? -10.802 1.312 1.629 1.00 95.75 80 GLN A O 1
ATOM 651 N N . LEU A 1 81 ? -12.151 -0.278 2.455 1.00 96.75 81 LEU A N 1
ATOM 652 C CA . LEU A 1 81 ? -11.304 -1.393 2.057 1.00 96.75 81 LEU A CA 1
ATOM 653 C C . LEU A 1 81 ? -11.128 -1.427 0.537 1.00 96.75 81 LEU A C 1
ATOM 655 O O . LEU A 1 81 ? -10.005 -1.553 0.053 1.00 96.75 81 LEU A O 1
ATOM 659 N N . VAL A 1 82 ? -12.221 -1.269 -0.213 1.00 96.75 82 VAL A N 1
ATOM 660 C CA . VAL A 1 82 ? -12.183 -1.200 -1.675 1.00 96.75 82 VAL A CA 1
ATOM 661 C C . VAL A 1 82 ? -11.355 -0.002 -2.140 1.00 96.75 82 VAL A C 1
ATOM 663 O O . VAL A 1 82 ? -10.495 -0.180 -2.996 1.00 96.75 82 VAL A O 1
ATOM 666 N N . GLN A 1 83 ? -11.542 1.189 -1.560 1.00 96.75 83 GLN A N 1
ATOM 667 C CA . GLN A 1 83 ? -10.749 2.373 -1.920 1.00 96.75 83 GLN A CA 1
ATOM 668 C C . GLN A 1 83 ? -9.249 2.167 -1.698 1.00 96.75 83 GLN A C 1
ATOM 670 O O . GLN A 1 83 ? -8.456 2.464 -2.588 1.00 96.75 83 GLN A O 1
ATOM 675 N N . VAL A 1 84 ? -8.860 1.619 -0.543 1.00 97.44 84 VAL A N 1
ATOM 676 C CA . VAL A 1 84 ? -7.452 1.343 -0.229 1.00 97.44 84 VAL A CA 1
ATOM 677 C C . VAL A 1 84 ? -6.884 0.313 -1.199 1.00 97.44 84 VAL A C 1
ATOM 679 O O . VAL A 1 84 ? -5.843 0.550 -1.801 1.00 97.44 84 VAL A O 1
ATOM 682 N N . LYS A 1 85 ? -7.596 -0.796 -1.431 1.00 96.62 85 LYS A N 1
ATOM 683 C CA . LYS A 1 85 ? -7.137 -1.836 -2.360 1.00 96.62 85 LYS A CA 1
ATOM 684 C C . LYS A 1 85 ? -7.024 -1.333 -3.795 1.00 96.62 85 LYS A C 1
ATOM 686 O O . LYS A 1 85 ? -6.059 -1.673 -4.470 1.00 96.62 85 LYS A O 1
ATOM 691 N N . MET A 1 86 ? -7.967 -0.514 -4.259 1.00 96.62 86 MET A N 1
ATOM 692 C CA . MET A 1 86 ? -7.864 0.129 -5.570 1.00 96.62 86 MET A CA 1
ATOM 693 C C . MET A 1 86 ? -6.663 1.076 -5.643 1.00 96.62 86 MET A C 1
ATOM 695 O O . MET A 1 86 ? -5.941 1.044 -6.635 1.00 96.62 86 MET A O 1
ATOM 699 N N . GLY A 1 87 ? -6.421 1.878 -4.602 1.00 96.88 87 GLY A N 1
ATOM 700 C CA . GLY A 1 87 ? -5.262 2.770 -4.528 1.00 96.88 87 GLY A CA 1
ATOM 701 C C . GLY A 1 87 ? -3.931 2.016 -4.560 1.00 96.88 87 GLY A C 1
ATOM 702 O O . GLY A 1 87 ? -3.037 2.381 -5.320 1.00 96.88 87 GLY A O 1
ATOM 703 N N . ASP A 1 88 ? -3.825 0.922 -3.806 1.00 96.75 88 ASP A N 1
ATOM 704 C CA . ASP A 1 88 ? -2.639 0.059 -3.795 1.00 96.75 88 ASP A CA 1
ATOM 705 C C . ASP A 1 88 ? -2.373 -0.557 -5.176 1.00 96.75 88 ASP A C 1
ATOM 707 O O . ASP A 1 88 ? -1.236 -0.556 -5.650 1.00 96.75 88 ASP A O 1
ATOM 711 N N . MET A 1 89 ? -3.419 -1.060 -5.844 1.00 96.69 89 MET A N 1
ATOM 712 C CA . MET A 1 89 ? -3.300 -1.606 -7.200 1.00 96.69 89 MET A CA 1
ATOM 713 C C . MET A 1 89 ? -2.874 -0.530 -8.202 1.00 96.69 89 MET A C 1
ATOM 715 O O . MET A 1 89 ? -1.952 -0.762 -8.980 1.00 96.69 89 MET A O 1
ATOM 719 N N . ALA A 1 90 ? -3.483 0.658 -8.146 1.00 96.81 90 ALA A N 1
ATOM 720 C CA . ALA A 1 90 ? -3.131 1.770 -9.023 1.00 96.81 90 ALA A CA 1
ATOM 721 C C . ALA A 1 90 ? -1.669 2.209 -8.836 1.00 96.81 90 ALA A C 1
ATOM 723 O O . ALA A 1 90 ? -0.961 2.416 -9.818 1.00 96.81 90 ALA A O 1
ATOM 724 N N . ASN A 1 91 ? -1.187 2.292 -7.593 1.00 95.94 91 ASN A N 1
ATOM 725 C CA . ASN A 1 91 ? 0.213 2.610 -7.305 1.00 95.94 91 ASN A CA 1
ATOM 726 C C . ASN A 1 91 ? 1.172 1.550 -7.858 1.00 95.94 91 ASN A C 1
ATOM 728 O O . ASN A 1 91 ? 2.191 1.891 -8.458 1.00 95.94 91 ASN A O 1
ATOM 732 N N . ASN A 1 92 ? 0.838 0.269 -7.690 1.00 96.88 92 ASN A N 1
ATOM 733 C CA . ASN A 1 92 ? 1.640 -0.830 -8.223 1.00 96.88 92 ASN A CA 1
ATOM 734 C C . ASN A 1 92 ? 1.712 -0.777 -9.758 1.00 96.88 92 ASN A C 1
ATOM 736 O O . ASN A 1 92 ? 2.782 -0.940 -10.345 1.00 96.88 92 ASN A O 1
ATOM 740 N N . ASP A 1 93 ? 0.589 -0.494 -10.412 1.00 97.12 93 ASP A N 1
ATOM 741 C CA . ASP A 1 93 ? 0.548 -0.359 -11.864 1.00 97.12 93 ASP A CA 1
ATOM 742 C C . ASP A 1 93 ? 1.343 0.858 -12.346 1.00 97.12 93 ASP A C 1
ATOM 744 O O . ASP A 1 93 ? 2.110 0.735 -13.301 1.00 97.12 93 ASP A O 1
ATOM 748 N N . LEU A 1 94 ? 1.261 2.002 -11.659 1.00 95.88 94 LEU A N 1
ATOM 749 C CA . LEU A 1 94 ? 2.100 3.167 -11.960 1.00 95.88 94 LEU A CA 1
ATOM 750 C C . LEU A 1 94 ? 3.596 2.842 -11.855 1.00 95.88 94 LEU A C 1
ATOM 752 O O . LEU A 1 94 ? 4.368 3.245 -12.724 1.00 95.88 94 LEU A O 1
ATOM 756 N N . GLU A 1 95 ? 4.013 2.076 -10.844 1.00 93.25 95 GLU A N 1
ATOM 757 C CA . GLU A 1 95 ? 5.407 1.648 -10.695 1.00 93.25 95 GLU A CA 1
ATOM 758 C C . GLU A 1 95 ? 5.847 0.725 -11.843 1.00 93.25 95 GLU A C 1
ATOM 760 O O . GLU A 1 95 ? 6.941 0.885 -12.395 1.00 93.25 95 GLU A O 1
ATOM 765 N N . LYS A 1 96 ? 4.990 -0.221 -12.248 1.00 95.00 96 LYS A N 1
ATOM 766 C CA . LYS A 1 96 ? 5.253 -1.082 -13.410 1.00 95.00 96 LYS A CA 1
ATOM 767 C C . LYS A 1 96 ? 5.374 -0.266 -14.691 1.00 95.00 96 LYS A C 1
ATOM 769 O O . LYS A 1 96 ? 6.303 -0.504 -15.460 1.00 95.00 96 LYS A O 1
ATOM 774 N N . TYR A 1 97 ? 4.472 0.689 -14.918 1.00 95.00 97 TYR A N 1
ATOM 775 C CA . TYR A 1 97 ? 4.515 1.547 -16.099 1.00 95.00 97 TYR A CA 1
ATOM 776 C C . TYR A 1 97 ? 5.756 2.433 -16.116 1.00 95.00 97 TYR A C 1
ATOM 778 O O . TYR A 1 97 ? 6.392 2.528 -17.161 1.00 95.00 97 TYR A O 1
ATOM 786 N N . ALA A 1 98 ? 6.151 3.014 -14.980 1.00 90.12 98 ALA A N 1
ATOM 787 C CA . ALA A 1 98 ? 7.382 3.793 -14.878 1.00 90.12 98 ALA A CA 1
ATOM 788 C C . ALA A 1 98 ? 8.611 2.950 -15.259 1.00 90.12 98 ALA A C 1
ATOM 790 O O . ALA A 1 98 ? 9.374 3.333 -16.141 1.00 90.12 98 ALA A O 1
ATOM 791 N N . LYS A 1 99 ? 8.742 1.741 -14.694 1.00 89.00 99 LYS A N 1
ATOM 792 C CA . LYS A 1 99 ? 9.840 0.816 -15.031 1.00 89.00 99 LYS A CA 1
ATOM 793 C C . LYS A 1 99 ? 9.808 0.372 -16.493 1.00 89.00 99 LYS A C 1
ATOM 795 O O . LYS A 1 99 ? 10.850 0.277 -17.137 1.00 89.00 99 LYS A O 1
ATOM 800 N N . ALA A 1 100 ? 8.628 0.057 -17.024 1.00 91.94 100 ALA A N 1
ATOM 801 C CA . ALA A 1 100 ? 8.474 -0.343 -18.419 1.00 91.94 100 ALA A CA 1
ATOM 802 C C . ALA A 1 100 ? 8.855 0.798 -19.374 1.00 91.94 100 ALA A C 1
ATOM 804 O O . ALA A 1 100 ? 9.523 0.551 -20.378 1.00 91.94 100 ALA A O 1
ATOM 805 N N . LEU A 1 101 ? 8.475 2.032 -19.035 1.00 89.81 101 LEU A N 1
ATOM 806 C CA . LEU A 1 101 ? 8.820 3.231 -19.786 1.00 89.81 101 LEU A CA 1
ATOM 807 C C . LEU A 1 101 ? 10.329 3.486 -19.769 1.00 89.81 101 LEU A C 1
ATOM 809 O O . LEU A 1 101 ? 10.911 3.648 -20.837 1.00 89.81 101 LEU A O 1
ATOM 813 N N . ASP A 1 102 ? 10.971 3.447 -18.601 1.00 84.88 102 ASP A N 1
ATOM 814 C CA . ASP A 1 102 ? 12.424 3.625 -18.488 1.00 84.88 102 ASP A CA 1
ATOM 815 C C . ASP A 1 102 ? 13.176 2.576 -19.320 1.00 84.88 102 ASP A C 1
ATOM 817 O O . ASP A 1 102 ? 14.062 2.908 -20.109 1.00 84.88 102 ASP A O 1
ATOM 821 N N . ASN A 1 103 ? 12.751 1.312 -19.246 1.00 87.69 103 ASN A N 1
ATOM 822 C CA . ASN A 1 103 ? 13.319 0.239 -20.060 1.00 87.69 103 ASN A CA 1
ATOM 823 C C . ASN A 1 103 ? 13.122 0.471 -21.566 1.00 87.69 103 ASN A C 1
ATOM 825 O O . ASN A 1 103 ? 14.024 0.192 -22.358 1.00 87.69 103 ASN A O 1
ATOM 829 N N . ALA A 1 104 ? 11.951 0.957 -21.983 1.00 90.06 104 ALA A N 1
ATOM 830 C CA . ALA A 1 104 ? 11.682 1.276 -23.382 1.00 90.06 104 ALA A CA 1
ATOM 831 C C . ALA A 1 104 ? 12.552 2.444 -23.872 1.00 90.06 104 ALA A C 1
ATOM 833 O O . ALA A 1 104 ? 13.104 2.366 -24.970 1.00 90.06 104 ALA A O 1
ATOM 834 N N . ILE A 1 105 ? 12.732 3.479 -23.046 1.00 87.62 105 ILE A N 1
ATOM 835 C CA . ILE A 1 105 ? 13.603 4.623 -23.341 1.00 87.62 105 ILE A CA 1
ATOM 836 C C . ILE A 1 105 ? 15.054 4.161 -23.506 1.00 87.62 105 ILE A C 1
ATOM 838 O O . ILE A 1 105 ? 15.682 4.506 -24.505 1.00 87.62 105 ILE A O 1
ATOM 842 N N . MET A 1 106 ? 15.573 3.337 -22.588 1.00 86.06 106 MET A N 1
ATOM 843 C CA . MET A 1 106 ? 16.942 2.813 -22.682 1.00 86.06 106 MET A CA 1
ATOM 844 C C . MET A 1 106 ? 17.150 1.964 -23.942 1.00 86.06 106 MET A C 1
ATOM 846 O O . MET A 1 106 ? 18.157 2.120 -24.629 1.00 86.06 106 MET A O 1
ATOM 850 N N . LYS A 1 107 ? 16.188 1.096 -24.284 1.00 89.69 107 LYS A N 1
ATOM 851 C CA . LYS A 1 107 ? 16.248 0.284 -25.511 1.00 89.69 107 LYS A CA 1
ATOM 852 C C . LYS A 1 107 ? 16.225 1.140 -26.771 1.00 89.69 107 LYS A C 1
ATOM 854 O O . LYS A 1 107 ? 16.993 0.888 -27.693 1.00 89.69 107 LYS A O 1
ATOM 859 N N . TYR A 1 108 ? 15.352 2.144 -26.810 1.00 91.88 108 TYR A N 1
ATOM 860 C CA . TYR A 1 108 ? 15.266 3.057 -27.943 1.00 91.88 108 TYR A CA 1
ATOM 861 C C . TYR A 1 108 ? 16.556 3.864 -28.111 1.00 91.88 108 TYR A C 1
ATOM 863 O O . TYR A 1 108 ? 17.052 4.006 -29.224 1.00 91.88 108 TYR A O 1
ATOM 871 N N . HIS A 1 109 ? 17.129 4.353 -27.008 1.00 90.25 109 HIS A N 1
ATOM 872 C CA . HIS A 1 109 ? 18.408 5.059 -27.021 1.00 90.25 109 HIS A CA 1
ATOM 873 C C . HIS A 1 109 ? 19.542 4.181 -27.562 1.00 90.25 109 HIS A C 1
ATOM 875 O O . HIS A 1 109 ? 20.242 4.612 -28.475 1.00 90.25 109 HIS A O 1
ATOM 881 N N . ALA A 1 110 ? 19.659 2.935 -27.090 1.00 88.56 110 ALA A N 1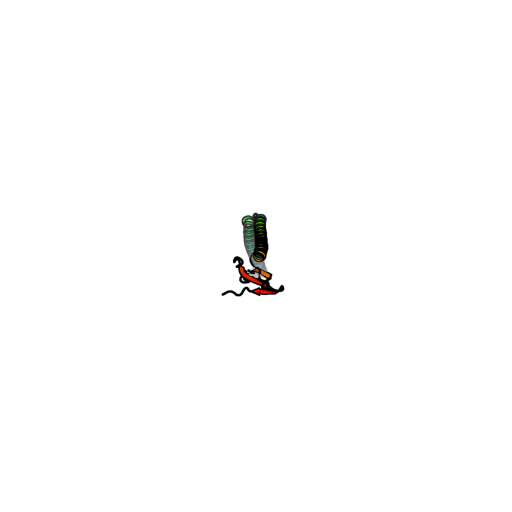
ATOM 882 C CA . ALA A 1 110 ? 20.658 1.987 -27.584 1.00 88.56 110 ALA A CA 1
ATOM 883 C C . ALA A 1 110 ? 20.516 1.729 -29.094 1.00 88.56 110 ALA A C 1
ATOM 885 O O . ALA A 1 110 ? 21.501 1.807 -29.825 1.00 88.56 110 ALA A O 1
ATOM 886 N N . LEU A 1 111 ? 19.284 1.516 -29.570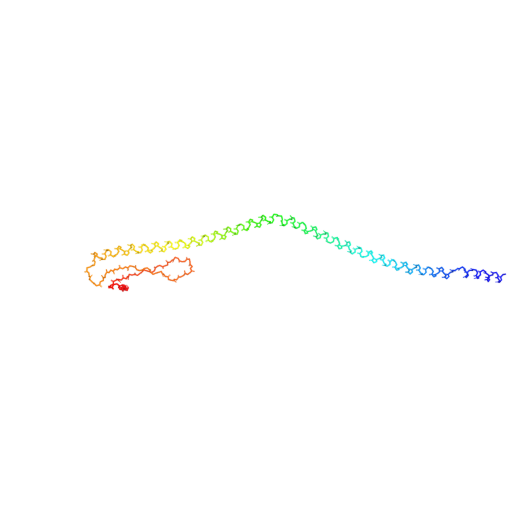 1.00 94.56 111 LEU A N 1
ATOM 887 C CA . LEU A 1 111 ? 18.994 1.330 -30.994 1.00 94.56 111 LEU A CA 1
ATOM 888 C C . LEU A 1 111 ? 19.372 2.570 -31.819 1.00 94.56 111 LEU A C 1
ATOM 890 O O . LEU A 1 111 ? 19.941 2.451 -32.899 1.00 94.56 111 LEU A O 1
ATOM 894 N N . LYS A 1 112 ? 19.120 3.779 -31.304 1.00 94.81 112 LYS A N 1
ATOM 895 C CA . LYS A 1 112 ? 19.545 5.016 -31.976 1.00 94.81 112 LYS A CA 1
ATOM 896 C C . LYS A 1 112 ? 21.056 5.212 -31.981 1.00 94.81 112 LYS A C 1
ATOM 898 O O . LYS A 1 112 ? 21.580 5.715 -32.969 1.00 94.81 112 LYS A O 1
ATOM 903 N N . MET A 1 113 ? 21.760 4.801 -30.930 1.00 92.81 113 MET A N 1
ATOM 904 C CA . MET A 1 113 ? 23.224 4.833 -30.920 1.00 92.81 113 MET A CA 1
ATOM 905 C C . MET A 1 113 ? 23.824 3.846 -31.926 1.00 92.81 113 MET A C 1
ATOM 907 O O . MET A 1 113 ? 24.819 4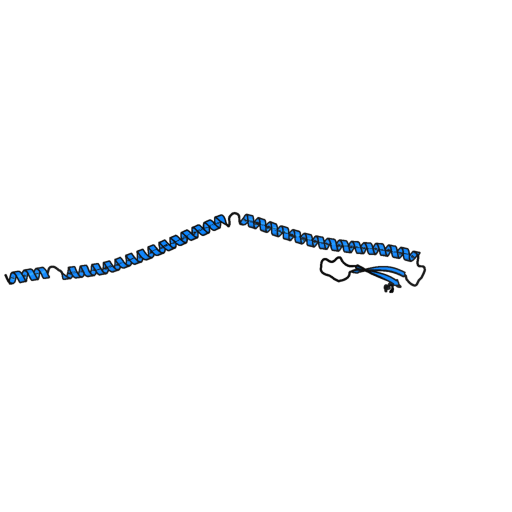.173 -32.570 1.00 92.81 113 MET A O 1
ATOM 911 N N . GLU A 1 114 ? 23.205 2.680 -32.112 1.00 93.56 114 GLU A N 1
ATOM 912 C CA . GLU A 1 114 ? 23.587 1.719 -33.152 1.00 93.56 114 GLU A CA 1
ATOM 913 C C . GLU A 1 114 ? 23.415 2.316 -34.559 1.00 93.56 114 GLU A C 1
ATOM 915 O O . GLU A 1 114 ? 24.386 2.381 -35.309 1.00 93.56 114 GLU A O 1
ATOM 920 N N . GLU A 1 115 ? 22.243 2.884 -34.874 1.00 96.00 115 GLU A N 1
ATOM 921 C CA . GLU A 1 115 ? 21.990 3.549 -36.167 1.00 96.00 115 GLU A CA 1
ATOM 922 C C . GLU A 1 115 ? 22.990 4.692 -36.461 1.00 96.00 115 GLU A C 1
ATOM 924 O O . GLU A 1 115 ? 23.458 4.874 -37.594 1.00 96.00 115 GLU A O 1
ATOM 929 N N . VAL A 1 116 ? 23.329 5.483 -35.435 1.00 95.25 116 VAL A N 1
ATOM 930 C CA . VAL A 1 116 ? 24.320 6.566 -35.537 1.00 95.25 116 VAL A CA 1
ATOM 931 C C . VAL A 1 116 ? 25.715 5.999 -35.816 1.00 95.25 116 VAL A C 1
ATOM 933 O O . VAL A 1 116 ? 26.414 6.501 -36.703 1.00 95.25 116 VAL A O 1
ATOM 936 N N . ASN A 1 117 ? 26.115 4.940 -35.109 1.00 94.31 117 ASN A N 1
ATOM 937 C CA . ASN A 1 117 ? 27.404 4.276 -35.297 1.00 94.31 117 ASN A CA 1
ATOM 938 C C . ASN A 1 117 ? 27.535 3.621 -36.678 1.00 94.31 117 ASN A C 1
ATOM 940 O O . ASN A 1 117 ? 28.588 3.749 -37.305 1.00 94.31 117 ASN A O 1
ATOM 944 N N . ASP A 1 118 ? 26.469 3.016 -37.199 1.00 94.88 118 ASP A N 1
ATOM 945 C CA . ASP A 1 118 ? 26.442 2.458 -38.555 1.00 94.88 118 ASP A CA 1
ATOM 946 C C . ASP A 1 118 ? 26.655 3.540 -39.617 1.00 94.88 118 ASP A C 1
ATOM 948 O O . ASP A 1 118 ? 27.457 3.383 -40.545 1.00 94.88 118 ASP A O 1
ATOM 952 N N . THR A 1 119 ? 25.995 4.687 -39.445 1.00 94.88 119 THR A N 1
ATOM 953 C CA . THR A 1 119 ? 26.154 5.833 -40.347 1.00 94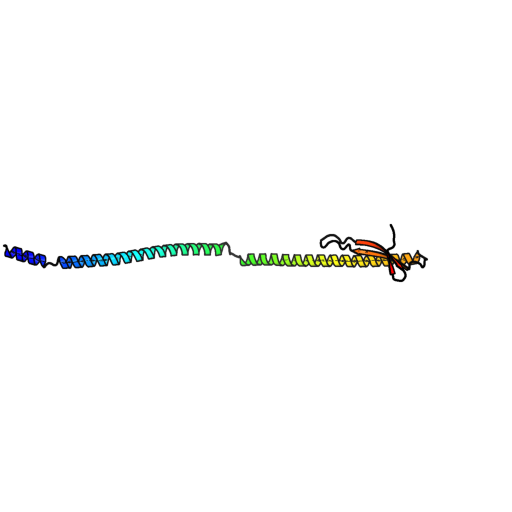.88 119 THR A CA 1
ATOM 954 C C . THR A 1 119 ? 27.578 6.391 -40.293 1.00 94.88 119 THR A C 1
ATOM 956 O O . THR A 1 119 ? 28.177 6.653 -41.338 1.00 94.88 119 THR A O 1
ATOM 959 N N . MET A 1 120 ? 28.157 6.543 -39.097 1.00 93.38 120 MET A N 1
ATOM 960 C CA . MET A 1 120 ? 29.542 7.004 -38.943 1.00 93.38 120 MET A CA 1
ATOM 961 C C . MET A 1 120 ? 30.542 6.037 -39.562 1.00 93.38 120 MET A C 1
ATOM 963 O O . MET A 1 120 ? 31.457 6.482 -40.250 1.00 93.38 120 MET A O 1
ATOM 967 N N . ARG A 1 121 ? 30.352 4.727 -39.381 1.00 91.38 121 ARG A N 1
ATOM 968 C CA . ARG A 1 121 ? 31.210 3.708 -39.991 1.00 91.38 121 ARG A CA 1
ATOM 969 C C . ARG A 1 121 ? 31.164 3.777 -41.515 1.00 91.38 121 ARG A C 1
ATOM 971 O O . ARG A 1 121 ? 32.203 3.726 -42.169 1.00 91.38 121 ARG A O 1
ATOM 978 N N . HIS A 1 122 ? 29.971 3.946 -42.084 1.00 92.50 122 HIS A N 1
ATOM 979 C CA . HIS A 1 122 ? 29.802 4.121 -43.528 1.00 92.50 122 HIS A CA 1
ATOM 980 C C . HIS A 1 122 ? 30.500 5.377 -44.053 1.00 92.50 122 HIS A C 1
ATOM 982 O O . HIS A 1 122 ? 31.138 5.338 -45.104 1.00 92.50 122 HIS A O 1
ATOM 988 N N . LEU A 1 123 ? 30.395 6.494 -43.327 1.00 93.88 123 LEU A N 1
ATOM 989 C CA . LEU A 1 123 ? 31.085 7.733 -43.684 1.00 93.88 123 LEU A CA 1
ATOM 990 C C . LEU A 1 123 ? 32.605 7.584 -43.565 1.00 93.88 123 LEU A C 1
ATOM 992 O O . LEU A 1 123 ? 33.306 7.965 -44.498 1.00 93.88 123 LEU A O 1
ATOM 996 N N . TRP A 1 124 ? 33.097 6.980 -42.480 1.00 92.38 124 TRP A N 1
ATOM 997 C CA . TRP A 1 124 ? 34.522 6.742 -42.234 1.00 92.38 124 TRP A CA 1
ATOM 998 C C . TRP A 1 124 ? 35.174 5.962 -43.373 1.00 92.38 124 TRP A C 1
ATOM 1000 O O . TRP A 1 124 ? 36.159 6.417 -43.945 1.00 92.38 124 TRP A O 1
ATOM 1010 N N . ASN A 1 125 ? 34.558 4.850 -43.782 1.00 89.12 125 ASN A N 1
ATOM 1011 C CA . ASN A 1 125 ? 35.054 4.014 -44.878 1.00 89.12 125 ASN A CA 1
ATOM 1012 C C . ASN A 1 125 ? 35.138 4.757 -46.222 1.00 89.12 125 ASN A C 1
ATOM 1014 O O . ASN A 1 125 ? 35.873 4.344 -47.116 1.00 89.12 125 ASN A O 1
ATOM 1018 N N . LYS A 1 126 ? 34.359 5.831 -46.400 1.00 92.62 126 LYS A N 1
ATOM 1019 C CA . LYS A 1 126 ? 34.395 6.652 -47.615 1.00 92.62 126 LYS A CA 1
ATOM 1020 C C . LYS A 1 126 ? 35.438 7.760 -47.545 1.00 92.62 126 LYS A C 1
ATOM 1022 O O . LYS A 1 126 ? 36.036 8.083 -48.569 1.00 92.62 126 LYS A O 1
ATOM 1027 N N . THR A 1 127 ? 35.611 8.383 -46.383 1.00 92.81 127 THR A N 1
ATOM 1028 C CA . THR A 1 127 ? 36.423 9.599 -46.232 1.00 92.81 127 THR A CA 1
ATOM 1029 C C . THR A 1 127 ? 37.853 9.324 -45.789 1.00 92.81 127 THR A C 1
ATOM 1031 O O . THR A 1 127 ? 38.740 10.109 -46.122 1.00 92.81 127 THR A O 1
ATOM 1034 N N . TYR A 1 128 ? 38.099 8.227 -45.078 1.00 91.62 128 TYR A N 1
ATOM 1035 C CA . TYR A 1 128 ? 39.415 7.872 -44.570 1.00 91.62 128 TYR A CA 1
ATOM 1036 C C . TYR A 1 128 ? 40.022 6.716 -45.370 1.00 91.62 128 TYR A C 1
ATOM 1038 O O . TYR A 1 128 ? 39.428 5.653 -45.501 1.00 91.62 128 TYR A O 1
ATOM 1046 N N . GLN A 1 129 ? 41.214 6.949 -45.924 1.00 88.25 129 GLN A N 1
ATOM 1047 C CA . GLN A 1 129 ? 41.951 5.994 -46.767 1.00 88.25 129 GLN A CA 1
ATOM 1048 C C . GLN A 1 129 ? 43.188 5.411 -46.052 1.00 88.25 129 GLN A C 1
ATOM 1050 O O . GLN A 1 129 ? 43.975 4.694 -46.666 1.00 88.25 129 GLN A O 1
ATOM 1055 N N . GLY A 1 130 ? 43.400 5.759 -44.776 1.00 86.38 130 GLY A N 1
ATOM 1056 C CA . GLY A 1 130 ? 44.499 5.235 -43.963 1.00 86.38 130 GLY A CA 1
ATOM 1057 C C . GLY A 1 130 ? 44.231 3.802 -43.499 1.00 86.38 130 GLY A C 1
ATOM 1058 O O . GLY A 1 130 ? 43.084 3.413 -43.297 1.00 86.38 130 GLY A O 1
ATOM 1059 N N . THR A 1 131 ? 45.291 3.010 -43.329 1.00 84.50 131 THR A N 1
ATOM 1060 C CA . THR A 1 131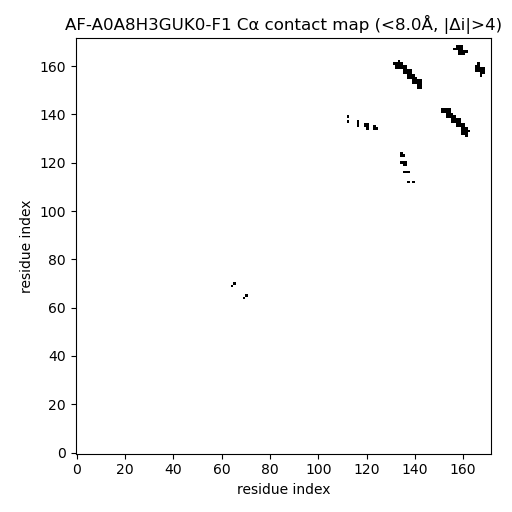 ? 45.221 1.617 -42.835 1.00 84.50 131 THR A CA 1
ATOM 1061 C C . THR A 1 131 ? 45.480 1.506 -41.332 1.00 84.50 131 THR A C 1
ATOM 1063 O O . THR A 1 131 ? 45.656 0.415 -40.803 1.00 84.50 131 THR A O 1
ATOM 1066 N N . ASP A 1 132 ? 45.616 2.636 -40.646 1.00 86.31 132 ASP A N 1
ATOM 1067 C CA . ASP A 1 132 ? 46.005 2.734 -39.244 1.00 86.31 132 ASP A CA 1
ATOM 1068 C C . ASP A 1 132 ? 44.822 2.659 -38.266 1.00 86.31 132 ASP A C 1
ATOM 1070 O O . ASP A 1 132 ? 45.049 2.336 -37.095 1.00 86.31 132 ASP A O 1
ATOM 1074 N N . ILE A 1 133 ? 43.591 2.906 -38.735 1.00 88.81 133 ILE A N 1
ATOM 1075 C CA . ILE A 1 133 ? 42.344 2.862 -37.954 1.00 88.81 133 ILE A CA 1
ATOM 1076 C C . ILE A 1 133 ? 41.227 2.197 -38.775 1.00 88.81 133 ILE A C 1
ATOM 1078 O O . ILE A 1 133 ? 40.880 2.674 -39.856 1.00 88.81 133 ILE A O 1
ATOM 1082 N N . ASP A 1 134 ? 40.598 1.160 -38.216 1.00 87.75 134 ASP A N 1
ATOM 1083 C CA . ASP A 1 134 ? 39.540 0.384 -38.884 1.00 87.75 134 ASP A CA 1
ATOM 1084 C C . ASP A 1 134 ? 38.180 1.098 -38.886 1.00 87.75 134 ASP A C 1
ATOM 1086 O O . ASP A 1 134 ? 37.321 0.845 -39.731 1.00 87.75 134 ASP A O 1
ATOM 1090 N N . GLY A 1 135 ? 37.941 1.967 -37.905 1.00 89.62 135 GLY A N 1
ATOM 1091 C CA . GLY A 1 135 ? 36.691 2.707 -37.780 1.00 89.62 135 GLY A CA 1
ATOM 1092 C C . GLY A 1 135 ? 36.591 3.495 -36.485 1.00 89.62 135 GLY A C 1
ATOM 1093 O O . GLY A 1 135 ? 37.349 3.269 -35.544 1.00 89.62 135 GLY A O 1
ATOM 1094 N N . ILE A 1 136 ? 35.616 4.399 -36.429 1.00 91.88 136 ILE A N 1
ATOM 1095 C CA . ILE A 1 136 ? 35.263 5.151 -35.223 1.00 91.88 136 ILE A CA 1
ATOM 1096 C C . ILE A 1 136 ? 33.825 4.848 -34.809 1.00 91.88 136 ILE A C 1
ATOM 1098 O O . ILE A 1 136 ? 32.971 4.580 -35.656 1.00 91.88 136 ILE A O 1
ATOM 1102 N N . LYS A 1 137 ? 33.550 4.911 -33.507 1.00 92.12 137 LYS A N 1
ATOM 1103 C CA . LYS A 1 137 ? 32.199 4.800 -32.949 1.00 92.12 137 LYS A CA 1
ATOM 1104 C C . LYS A 1 137 ? 32.046 5.687 -31.717 1.00 92.12 137 LYS A C 1
ATOM 1106 O O . LYS A 1 137 ? 33.019 5.993 -31.029 1.00 92.12 137 LYS A O 1
ATOM 1111 N N . ILE A 1 138 ? 30.815 6.075 -31.426 1.00 92.31 138 ILE A N 1
ATOM 1112 C CA . ILE A 1 138 ? 30.440 6.735 -30.180 1.00 92.31 138 ILE A CA 1
ATOM 1113 C C . ILE A 1 138 ? 29.998 5.660 -29.188 1.00 92.31 138 ILE A C 1
ATOM 1115 O O . ILE A 1 138 ? 29.156 4.814 -29.495 1.00 92.31 138 ILE A O 1
ATOM 1119 N N . VAL A 1 139 ? 30.571 5.711 -27.990 1.00 89.50 139 VAL A N 1
ATOM 1120 C CA . VAL A 1 139 ? 30.162 4.904 -26.841 1.00 89.50 139 VAL A CA 1
ATOM 1121 C C . VAL A 1 139 ? 29.391 5.805 -25.889 1.00 89.50 139 VAL A C 1
ATOM 1123 O O . VAL A 1 139 ? 29.861 6.886 -25.531 1.00 89.50 139 VAL A O 1
ATOM 1126 N N . SER A 1 140 ? 28.195 5.363 -25.510 1.00 87.69 140 SER A N 1
ATOM 1127 C CA . SER A 1 140 ? 27.384 6.002 -24.479 1.00 87.69 140 SER A CA 1
ATOM 1128 C C . SER A 1 140 ? 27.514 5.221 -23.175 1.00 87.69 140 SER A C 1
ATOM 1130 O O . SER A 1 140 ? 26.980 4.115 -23.069 1.00 87.69 140 SER A O 1
ATOM 1132 N N . ASP A 1 141 ? 28.189 5.805 -22.193 1.00 81.56 141 ASP A N 1
ATOM 1133 C CA . ASP A 1 141 ? 28.290 5.249 -20.849 1.00 81.56 141 ASP A CA 1
ATOM 1134 C C . ASP A 1 141 ? 27.165 5.857 -19.989 1.00 81.56 141 ASP A C 1
ATOM 1136 O O . ASP A 1 141 ? 27.064 7.087 -19.881 1.00 81.56 141 ASP A O 1
ATOM 1140 N N . PRO A 1 142 ? 26.265 5.040 -19.409 1.00 71.81 142 PRO A N 1
ATOM 1141 C CA . PRO A 1 142 ? 25.277 5.552 -18.470 1.00 71.81 142 PRO A CA 1
ATOM 1142 C C . PRO A 1 142 ? 26.007 6.018 -17.205 1.00 71.81 142 PRO A C 1
ATOM 1144 O O . PRO A 1 142 ? 26.715 5.225 -16.581 1.00 71.81 142 PRO A O 1
ATOM 1147 N N . ASP A 1 143 ? 25.842 7.285 -16.803 1.00 68.25 143 ASP A N 1
ATOM 1148 C CA . ASP A 1 143 ? 26.370 7.750 -15.517 1.00 68.25 143 ASP A CA 1
ATOM 1149 C C . ASP A 1 143 ? 25.730 6.901 -14.412 1.00 68.25 143 ASP A C 1
ATOM 1151 O O . ASP A 1 143 ? 24.529 6.992 -14.152 1.00 68.25 143 ASP A O 1
ATOM 1155 N N . GLY A 1 144 ? 26.531 6.072 -13.737 1.00 54.59 144 GLY A N 1
ATOM 1156 C CA . GLY A 1 144 ? 26.101 5.174 -12.656 1.00 54.59 144 GLY A CA 1
ATOM 1157 C C . GLY A 1 144 ? 25.622 5.882 -11.379 1.00 54.59 144 GLY A C 1
ATOM 1158 O O . GLY A 1 144 ? 25.625 5.290 -10.302 1.00 54.59 144 GLY A O 1
ATOM 1159 N N . GLY A 1 145 ? 25.243 7.157 -11.462 1.00 48.78 145 GLY A N 1
ATOM 1160 C CA . GLY A 1 145 ? 24.896 8.008 -10.336 1.00 48.78 145 GLY A CA 1
ATOM 1161 C C . GLY A 1 145 ? 23.402 8.295 -10.234 1.00 48.78 145 GLY A C 1
ATOM 1162 O O . GLY A 1 145 ? 22.946 9.341 -10.688 1.00 48.78 145 GLY A O 1
ATOM 1163 N N . GLY A 1 146 ? 22.663 7.437 -9.527 1.00 45.28 146 GLY A N 1
ATOM 1164 C CA . GLY A 1 146 ? 21.455 7.871 -8.817 1.00 45.28 146 GLY A CA 1
ATOM 1165 C C . GLY A 1 146 ? 20.249 6.946 -8.922 1.00 45.28 146 GLY A C 1
ATOM 1166 O O . GLY A 1 146 ? 19.449 7.038 -9.847 1.00 45.28 146 GLY A O 1
ATOM 1167 N N . THR A 1 147 ? 20.046 6.144 -7.881 1.00 45.59 147 THR A N 1
ATOM 1168 C CA . THR A 1 147 ? 18.792 5.463 -7.529 1.00 45.59 147 THR A CA 1
ATOM 1169 C C . THR A 1 147 ? 17.687 6.463 -7.154 1.00 45.59 147 THR A C 1
ATOM 1171 O O . THR A 1 147 ? 17.270 6.538 -5.998 1.00 45.59 147 THR A O 1
ATOM 1174 N N . GLY A 1 148 ? 17.221 7.269 -8.107 1.00 44.50 148 GLY A N 1
ATOM 1175 C CA . GLY A 1 148 ? 16.085 8.161 -7.887 1.00 44.50 148 GLY A CA 1
ATOM 1176 C C . GLY A 1 148 ? 15.938 9.232 -8.955 1.00 44.50 148 GLY A C 1
ATOM 1177 O O . GLY A 1 148 ? 16.736 10.162 -8.997 1.00 44.50 148 GLY A O 1
ATOM 1178 N N . THR A 1 149 ? 14.889 9.099 -9.774 1.00 50.00 149 THR A N 1
ATOM 1179 C CA . THR A 1 149 ? 14.136 10.161 -10.487 1.00 50.00 149 THR A CA 1
ATOM 1180 C C . THR A 1 149 ? 14.929 11.221 -11.268 1.00 50.00 149 THR A C 1
ATOM 1182 O O . THR A 1 149 ? 14.365 12.222 -11.711 1.00 50.00 149 THR A O 1
ATOM 1185 N N . LYS A 1 150 ? 16.231 11.039 -11.474 1.00 50.94 150 LYS A N 1
ATOM 1186 C CA . LYS A 1 150 ? 17.062 11.887 -12.317 1.00 50.94 150 LYS A CA 1
ATOM 1187 C C . LYS A 1 150 ? 17.302 11.130 -13.606 1.00 50.94 150 LYS A C 1
ATOM 1189 O O . LYS A 1 150 ? 17.874 10.047 -13.591 1.00 50.94 150 LYS A O 1
ATOM 1194 N N . LYS A 1 151 ? 16.797 11.719 -14.694 1.00 55.19 151 LYS A N 1
ATOM 1195 C CA . LYS A 1 151 ? 17.099 11.381 -16.089 1.00 55.19 151 LYS A CA 1
ATOM 1196 C C . LYS A 1 151 ? 18.495 10.771 -16.178 1.00 55.19 151 LYS A C 1
ATOM 1198 O O . LYS A 1 151 ? 19.439 11.430 -15.745 1.00 55.19 151 LYS A O 1
ATOM 1203 N N . ALA A 1 152 ? 18.597 9.557 -16.719 1.00 62.22 152 ALA A N 1
ATOM 1204 C CA . ALA A 1 152 ? 19.874 8.929 -17.022 1.00 62.22 152 ALA A CA 1
ATOM 1205 C C . ALA A 1 152 ? 20.729 9.938 -17.803 1.00 62.22 152 ALA A C 1
ATOM 1207 O O . ALA A 1 152 ? 20.416 10.293 -18.940 1.00 62.22 152 ALA A O 1
ATOM 1208 N N . SER A 1 153 ? 21.728 10.498 -17.127 1.00 68.31 153 SER A N 1
ATOM 1209 C CA . SER A 1 153 ? 22.748 11.318 -17.758 1.00 68.31 153 SER A CA 1
ATOM 1210 C C . SER A 1 153 ? 23.621 10.351 -18.544 1.00 68.31 153 SER A C 1
ATOM 1212 O O 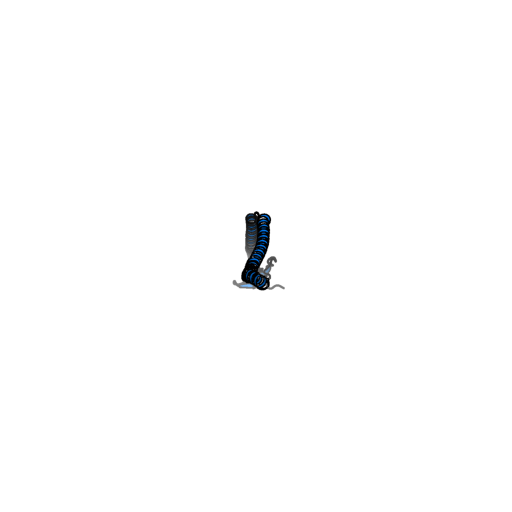. SER A 1 153 ? 24.058 9.332 -18.009 1.00 68.31 153 SER A O 1
ATOM 1214 N N . TYR A 1 154 ? 23.792 10.615 -19.834 1.00 79.12 154 TYR A N 1
ATOM 1215 C CA . TYR A 1 154 ? 24.640 9.803 -20.694 1.00 79.12 154 TYR A CA 1
ATOM 1216 C C . TYR A 1 154 ? 25.914 10.581 -20.963 1.00 79.12 154 TYR A C 1
ATOM 1218 O O . TYR A 1 154 ? 25.856 11.709 -21.463 1.00 79.12 154 TYR A O 1
ATOM 1226 N N . ASN A 1 155 ? 27.046 9.961 -20.654 1.00 85.06 155 ASN A N 1
ATOM 1227 C CA . ASN A 1 155 ? 28.339 10.455 -21.074 1.00 85.06 155 ASN A CA 1
ATOM 1228 C C . ASN A 1 155 ? 28.679 9.831 -22.430 1.00 85.06 155 ASN A C 1
ATOM 1230 O O . ASN A 1 155 ? 28.573 8.617 -22.604 1.00 85.06 155 ASN A O 1
ATOM 1234 N N . TYR A 1 156 ? 29.057 10.661 -23.397 1.00 89.00 156 TYR A N 1
ATOM 1235 C CA . TYR A 1 156 ? 29.389 10.214 -24.745 1.00 89.00 156 TYR A CA 1
ATOM 1236 C C . TYR A 1 156 ? 30.871 10.428 -24.996 1.00 89.00 156 TYR A C 1
ATOM 1238 O O . TYR A 1 156 ? 31.382 11.534 -24.823 1.00 89.00 156 TYR A O 1
ATOM 1246 N N . ARG A 1 157 ? 31.545 9.382 -25.470 1.00 89.50 157 ARG A N 1
ATOM 1247 C CA . ARG A 1 157 ? 32.945 9.448 -25.894 1.00 89.50 157 ARG A CA 1
ATOM 1248 C C . ARG A 1 157 ? 33.135 8.780 -27.242 1.00 89.50 157 ARG A C 1
ATOM 1250 O O . ARG A 1 157 ? 32.409 7.854 -27.602 1.00 89.50 157 ARG A O 1
ATOM 1257 N N . VAL A 1 158 ? 34.114 9.267 -27.991 1.00 91.00 158 VAL A N 1
ATOM 1258 C CA . VAL A 1 158 ? 34.476 8.703 -29.289 1.00 91.00 158 VAL A CA 1
ATOM 1259 C C . VAL A 1 158 ? 35.608 7.711 -29.078 1.00 91.00 158 VAL A C 1
ATOM 1261 O O . VAL A 1 158 ? 36.614 8.030 -28.451 1.00 91.00 158 VAL A O 1
ATOM 1264 N N . VAL A 1 159 ? 35.459 6.516 -29.633 1.00 91.31 159 VAL A N 1
ATOM 1265 C CA . VAL A 1 159 ? 36.499 5.488 -29.633 1.00 91.31 159 VAL A CA 1
ATOM 1266 C C . VAL A 1 159 ? 36.811 5.082 -31.063 1.00 91.3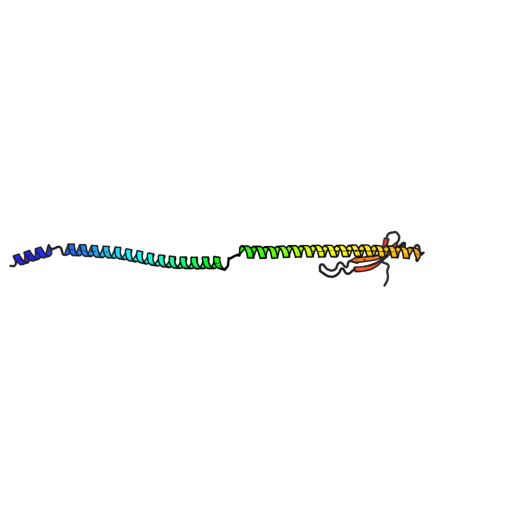1 159 VAL A C 1
ATOM 1268 O O . VAL A 1 159 ? 35.945 5.113 -31.939 1.00 91.31 159 VAL A O 1
ATOM 1271 N N . MET A 1 160 ? 38.056 4.696 -31.293 1.00 91.31 160 MET A N 1
ATOM 1272 C CA . MET A 1 160 ? 38.490 4.053 -32.521 1.00 91.31 160 MET A CA 1
ATOM 1273 C C . MET A 1 160 ? 38.617 2.553 -32.316 1.00 91.31 160 MET A C 1
ATOM 1275 O O . MET A 1 160 ? 38.888 2.073 -31.217 1.00 91.31 160 MET A O 1
ATOM 1279 N N . MET A 1 161 ? 38.452 1.825 -33.408 1.00 89.44 161 MET A N 1
ATOM 1280 C CA . MET A 1 161 ? 38.710 0.400 -33.508 1.00 89.44 161 MET A CA 1
ATOM 1281 C C . MET A 1 161 ? 39.996 0.199 -34.302 1.00 89.44 161 MET A C 1
ATOM 1283 O O . MET A 1 161 ? 40.154 0.777 -35.379 1.00 89.44 161 MET A O 1
ATOM 1287 N N . LYS A 1 162 ? 40.900 -0.625 -33.779 1.00 89.00 162 LYS A N 1
ATOM 1288 C CA . LYS A 1 162 ? 42.085 -1.092 -34.501 1.00 89.00 162 LYS A CA 1
ATOM 1289 C C . LYS A 1 162 ? 42.361 -2.539 -34.124 1.00 89.00 162 LYS A C 1
ATOM 1291 O O . LYS A 1 162 ? 42.468 -2.834 -32.937 1.00 89.00 162 LYS A O 1
ATOM 1296 N N . ASP A 1 163 ? 42.458 -3.428 -35.105 1.00 85.62 163 ASP A N 1
ATOM 1297 C CA . ASP A 1 163 ? 42.714 -4.860 -34.901 1.00 85.62 163 ASP A CA 1
ATOM 1298 C C . ASP A 1 163 ? 41.715 -5.505 -33.915 1.00 85.62 163 ASP A C 1
ATOM 1300 O O . ASP A 1 163 ? 42.082 -6.315 -33.067 1.00 85.62 163 ASP A O 1
ATOM 1304 N N . GLN A 1 164 ? 40.434 -5.119 -34.001 1.00 82.00 164 GLN A N 1
ATOM 1305 C CA . GLN A 1 164 ? 39.358 -5.518 -33.069 1.00 82.00 164 GLN A CA 1
ATOM 1306 C C . GLN A 1 164 ? 39.522 -5.025 -31.617 1.00 82.00 164 GLN A C 1
ATOM 1308 O O . GLN A 1 164 ? 38.755 -5.426 -30.742 1.00 82.00 164 GLN A O 1
ATOM 1313 N N . VAL A 1 165 ? 40.470 -4.127 -31.348 1.00 87.31 165 VAL A N 1
ATOM 1314 C CA . VAL A 1 165 ? 40.656 -3.496 -30.038 1.00 87.31 165 VAL A CA 1
ATOM 1315 C C . VAL A 1 165 ? 40.034 -2.103 -30.041 1.00 87.31 165 VAL A C 1
ATOM 1317 O O . VAL A 1 165 ? 40.316 -1.283 -30.916 1.00 87.31 165 VAL A O 1
ATOM 1320 N N . GLU A 1 166 ? 39.192 -1.830 -29.041 1.00 88.19 166 GLU A N 1
ATOM 1321 C CA . GLU A 1 166 ? 38.641 -0.493 -28.816 1.00 88.19 166 GLU A CA 1
ATOM 1322 C C . GLU A 1 166 ? 39.674 0.372 -28.095 1.00 88.19 166 GLU A C 1
ATOM 1324 O O . GLU A 1 166 ? 40.159 0.021 -27.017 1.00 88.19 166 GLU A O 1
ATOM 1329 N N . MET A 1 167 ? 39.996 1.522 -28.673 1.00 88.50 167 MET A N 1
ATOM 1330 C CA . MET A 1 167 ? 40.884 2.509 -28.077 1.00 88.50 167 MET A CA 1
ATOM 1331 C C . MET A 1 167 ? 40.186 3.854 -28.022 1.00 88.50 167 MET A C 1
ATOM 1333 O O . MET A 1 167 ? 39.560 4.288 -28.986 1.00 88.50 167 MET A O 1
ATOM 1337 N N . ASP A 1 168 ? 40.301 4.530 -26.887 1.00 86.75 168 ASP A N 1
ATOM 1338 C CA . ASP A 1 168 ? 39.736 5.863 -26.739 1.00 86.75 168 ASP A CA 1
ATOM 1339 C C . ASP A 1 168 ? 40.409 6.812 -27.736 1.00 86.75 168 ASP A C 1
ATOM 1341 O O . ASP A 1 168 ? 41.643 6.838 -27.850 1.00 86.75 168 ASP A O 1
ATOM 1345 N N . MET A 1 169 ? 39.608 7.579 -28.479 1.00 78.50 169 MET A N 1
ATOM 1346 C CA . MET A 1 169 ? 40.156 8.605 -29.359 1.00 78.50 169 MET A CA 1
ATOM 1347 C C . MET A 1 169 ? 40.645 9.736 -28.471 1.00 78.50 169 MET A C 1
ATOM 1349 O O . MET A 1 169 ? 39.886 10.590 -28.024 1.00 78.50 169 MET A O 1
ATOM 1353 N N . ARG A 1 170 ? 41.936 9.690 -28.145 1.00 67.75 170 ARG A N 1
ATOM 1354 C CA . ARG A 1 170 ? 42.571 10.633 -27.232 1.00 67.75 170 ARG A CA 1
ATOM 1355 C C . ARG A 1 170 ? 42.457 12.047 -27.812 1.00 67.75 170 ARG A C 1
ATOM 1357 O O . ARG A 1 170 ? 43.085 12.352 -28.821 1.00 67.75 170 ARG A O 1
ATOM 1364 N N . GLY A 1 171 ? 41.701 12.916 -27.148 1.00 59.78 171 GLY A N 1
ATOM 1365 C CA . GLY A 1 171 ? 41.584 14.330 -27.491 1.00 59.78 171 GLY A CA 1
ATOM 1366 C C . GLY A 1 171 ? 41.389 15.154 -26.226 1.00 59.78 171 GLY A C 1
ATOM 1367 O O . GLY A 1 171 ? 40.526 14.833 -25.418 1.00 59.78 171 GLY A O 1
ATOM 1368 N N . ARG A 1 172 ? 42.252 16.154 -26.031 1.00 45.00 172 ARG A N 1
ATOM 1369 C CA . ARG A 1 172 ? 42.033 17.233 -25.060 1.00 45.00 172 ARG A CA 1
ATOM 1370 C C . ARG A 1 172 ? 40.727 17.965 -25.339 1.00 45.00 172 ARG A C 1
ATOM 1372 O O . ARG A 1 172 ? 40.396 18.079 -26.539 1.00 45.00 172 ARG A O 1
#

Solvent-accessible surface area (backbone atoms only — not comparable to full-atom values): 9742 Å² total; per-residue (Å²): 106,74,66,56,52,51,51,52,54,47,51,56,65,62,49,52,61,63,59,54,49,51,52,49,51,53,48,52,54,53,50,51,55,52,48,53,49,51,53,53,49,51,52,51,49,54,50,51,53,51,52,51,51,51,52,54,50,51,54,50,50,55,51,51,47,50,61,64,73,49,57,64,42,68,58,54,49,52,53,51,51,50,51,51,54,52,51,53,52,51,52,54,50,52,51,52,49,52,53,52,47,53,52,50,52,53,51,51,51,53,54,51,49,48,56,51,30,54,51,44,36,58,50,42,70,72,74,52,87,65,91,83,56,80,39,54,38,71,47,75,46,71,57,91,78,64,102,59,100,56,77,85,49,67,47,75,47,54,29,31,31,42,98,90,39,82,40,74,58,87,70,134

Mean predicted aligned error: 14.17 Å